Protein AF-A0A8S2GAL8-F1 (afdb_monomer)

Nearest PDB structures (foldseek):
  5y7f-assembly1_A  TM=5.478E-01  e=2.382E+00  Thermomyces dupontii

Secondary structure (DSSP, 8-state):
-HHHHHHHT-SSSTT-EEEETTTS-HHHHHHHHHHHHHTT--EEEE-TTS-EE--SS--TT-PPP-

pLDDT: mean 81.92, std 16.38, range [41.44, 95.0]

Organism: NCBI:txid1234261

Mean predicted aligned error: 7.83 Å

Structure (mmCIF, N/CA/C/O backbone):
data_AF-A0A8S2GAL8-F1
#
_entry.id   AF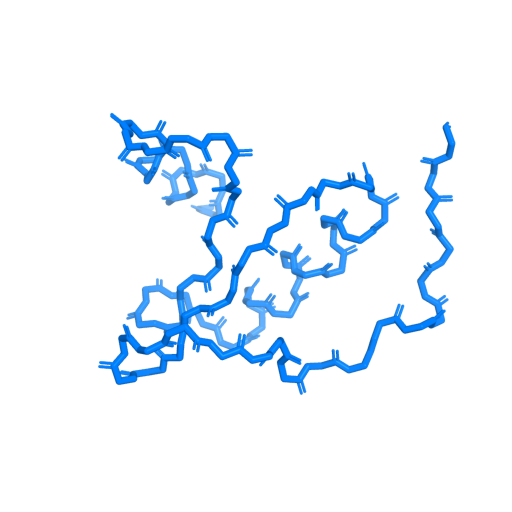-A0A8S2GAL8-F1
#
loop_
_atom_site.group_PDB
_atom_site.id
_atom_site.type_symbol
_atom_site.label_atom_id
_atom_site.label_alt_id
_atom_site.label_comp_id
_atom_site.label_asym_id
_atom_site.label_entity_id
_atom_site.label_seq_id
_atom_site.pdbx_PDB_ins_code
_atom_site.Cartn_x
_atom_site.Cartn_y
_atom_site.Cartn_z
_atom_site.occupancy
_atom_site.B_iso_or_equiv
_atom_site.auth_seq_id
_atom_site.auth_comp_id
_atom_site.auth_asym_id
_atom_site.auth_atom_id
_atom_site.pdbx_PDB_model_num
ATOM 1 N N . ASN A 1 1 ? 10.671 14.105 -2.578 1.00 56.84 1 ASN A N 1
ATOM 2 C CA . ASN A 1 1 ? 10.236 13.590 -3.896 1.00 56.84 1 ASN A CA 1
ATOM 3 C C . ASN A 1 1 ? 9.016 12.672 -3.851 1.00 56.84 1 ASN A C 1
ATOM 5 O O . ASN A 1 1 ? 8.326 12.624 -4.856 1.00 56.84 1 ASN A O 1
ATOM 9 N N . LEU A 1 2 ? 8.673 12.051 -2.713 1.00 54.69 2 LEU A N 1
ATOM 10 C CA . LEU A 1 2 ? 7.487 11.188 -2.559 1.00 54.69 2 LEU A CA 1
ATOM 11 C C . LEU A 1 2 ? 6.161 11.845 -3.014 1.00 54.69 2 LEU A C 1
ATOM 13 O O . LEU A 1 2 ? 5.465 11.325 -3.880 1.00 54.69 2 LEU A O 1
ATOM 17 N N . TYR A 1 3 ? 5.858 13.045 -2.501 1.00 58.28 3 TYR A N 1
ATOM 18 C CA . TYR A 1 3 ? 4.629 13.787 -2.833 1.00 58.28 3 TYR A CA 1
ATOM 19 C C . TYR A 1 3 ? 4.487 14.107 -4.329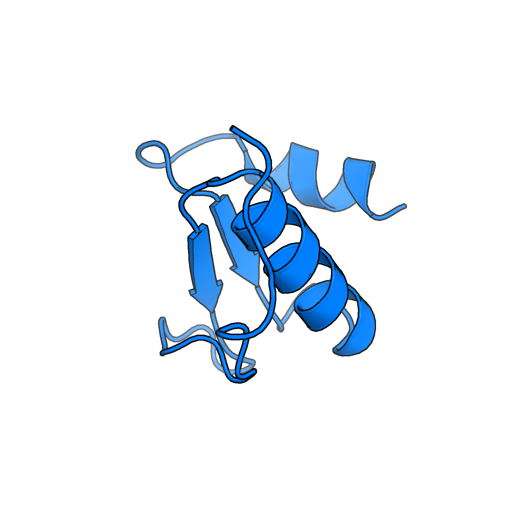 1.00 58.28 3 TYR A C 1
ATOM 21 O O . TYR A 1 3 ? 3.388 14.074 -4.879 1.00 58.28 3 TYR A O 1
ATOM 29 N N . HIS A 1 4 ? 5.601 14.401 -4.999 1.00 57.56 4 HIS A N 1
ATOM 30 C CA . HIS A 1 4 ? 5.598 14.787 -6.407 1.00 57.56 4 HIS A CA 1
ATOM 31 C C . HIS A 1 4 ? 5.325 13.588 -7.332 1.00 57.56 4 HIS A C 1
ATOM 33 O O . HIS A 1 4 ? 4.647 13.737 -8.346 1.00 57.56 4 HIS A O 1
ATOM 39 N N . THR A 1 5 ? 5.797 12.391 -6.968 1.00 59.75 5 THR A N 1
ATOM 40 C CA . THR A 1 5 ? 5.545 11.151 -7.724 1.00 59.75 5 THR A CA 1
ATOM 41 C C . THR A 1 5 ? 4.102 10.669 -7.563 1.00 59.75 5 THR A C 1
ATOM 43 O O . THR A 1 5 ? 3.469 10.288 -8.549 1.00 59.75 5 THR A O 1
ATOM 46 N N . VAL A 1 6 ? 3.552 10.760 -6.346 1.00 60.53 6 VAL A N 1
ATOM 47 C CA . VAL A 1 6 ? 2.164 10.365 -6.051 1.00 60.53 6 VAL A CA 1
ATOM 48 C C . VAL A 1 6 ? 1.159 11.309 -6.724 1.00 60.53 6 VAL A C 1
ATOM 50 O O . VAL A 1 6 ? 0.187 10.850 -7.316 1.00 60.53 6 VAL A O 1
ATOM 53 N N . SER A 1 7 ? 1.421 12.623 -6.733 1.00 61.31 7 SER A N 1
ATOM 54 C CA . SER A 1 7 ? 0.524 13.605 -7.366 1.00 61.31 7 SER A CA 1
ATOM 55 C C . SER A 1 7 ? 0.361 13.395 -8.880 1.00 61.31 7 SER A C 1
ATOM 57 O O . SER A 1 7 ? -0.720 13.630 -9.419 1.00 61.31 7 SER A O 1
ATOM 59 N N . LYS A 1 8 ? 1.397 12.903 -9.574 1.00 56.56 8 LYS A N 1
ATOM 60 C CA . LYS A 1 8 ? 1.342 12.661 -11.027 1.00 56.56 8 LYS A CA 1
ATOM 61 C C . LYS A 1 8 ? 0.437 11.496 -11.425 1.00 56.56 8 LYS A C 1
ATOM 63 O O . LYS A 1 8 ? -0.133 11.531 -12.510 1.00 56.56 8 LYS A O 1
ATOM 68 N N . HIS A 1 9 ? 0.267 10.506 -10.553 1.00 53.59 9 HIS A N 1
ATOM 69 C CA . HIS A 1 9 ? -0.579 9.338 -10.813 1.00 53.59 9 HIS A CA 1
ATOM 70 C C . HIS A 1 9 ? -2.057 9.574 -10.456 1.00 53.59 9 HIS A C 1
ATOM 72 O O . HIS A 1 9 ? -2.888 8.691 -10.630 1.00 53.59 9 HIS A O 1
ATOM 78 N N . HIS A 1 10 ? -2.414 10.780 -10.002 1.00 52.41 10 HIS A N 1
ATOM 79 C CA . HIS A 1 10 ? -3.752 11.108 -9.504 1.00 52.41 10 HIS A CA 1
ATOM 80 C C . HIS A 1 10 ? -4.781 11.462 -10.602 1.00 52.41 10 HIS A C 1
ATOM 82 O O . HIS A 1 10 ? -5.892 11.879 -10.289 1.00 52.41 10 HIS A O 1
ATOM 88 N N . HIS A 1 11 ? -4.439 11.342 -11.891 1.00 43.62 11 HIS A N 1
ATOM 89 C CA . HIS A 1 11 ? -5.217 11.968 -12.974 1.00 43.62 11 HIS A CA 1
ATOM 90 C C . HIS A 1 11 ? -6.223 11.092 -13.729 1.00 43.62 11 HIS A C 1
ATOM 92 O O . HIS A 1 11 ? -6.755 11.532 -14.746 1.00 43.62 11 HIS A O 1
ATOM 98 N N . GLY A 1 12 ? -6.582 9.910 -13.238 1.00 43.44 12 GLY A N 1
ATOM 99 C CA . GLY A 1 12 ? -7.735 9.232 -13.823 1.00 43.44 12 GLY A CA 1
ATOM 100 C C . GLY A 1 12 ? -7.820 7.768 -13.485 1.00 43.44 12 GLY A C 1
ATOM 101 O O . GLY A 1 12 ? -7.213 6.961 -14.163 1.00 43.44 12 GLY A O 1
ATOM 102 N N . HIS A 1 13 ? -8.588 7.455 -12.449 1.00 41.44 13 HIS A N 1
ATOM 103 C CA . HIS A 1 13 ? -9.465 6.290 -12.335 1.00 41.44 13 HIS A CA 1
ATOM 104 C C . HIS A 1 13 ? -10.010 6.307 -10.900 1.00 41.44 13 HIS A C 1
ATOM 106 O O . HIS A 1 13 ? -9.251 6.235 -9.946 1.00 41.44 13 HIS A O 1
ATOM 112 N N . ILE A 1 14 ? -11.323 6.495 -10.753 1.00 49.50 14 ILE A N 1
ATOM 113 C CA . ILE A 1 14 ? -12.153 6.042 -9.622 1.00 49.50 14 ILE A CA 1
ATOM 114 C C . ILE A 1 14 ? -11.416 5.943 -8.256 1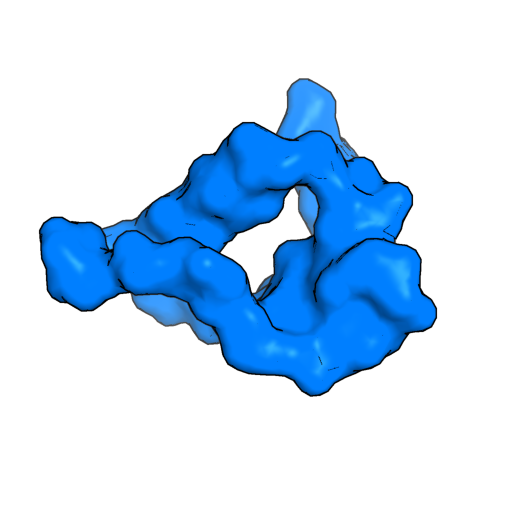.00 49.50 14 ILE A C 1
ATOM 116 O O . ILE A 1 14 ? -11.137 4.857 -7.769 1.00 49.50 14 ILE A O 1
ATOM 120 N N . ASN A 1 15 ? -11.142 7.092 -7.627 1.00 58.03 15 ASN A N 1
ATOM 121 C CA . ASN A 1 15 ? -11.040 7.318 -6.170 1.00 58.03 15 ASN A CA 1
ATOM 122 C C . ASN A 1 15 ? -10.193 6.383 -5.269 1.00 58.03 15 ASN A C 1
ATOM 124 O O . ASN A 1 15 ? -10.382 6.415 -4.051 1.00 58.03 15 ASN A O 1
ATOM 128 N N . ARG A 1 16 ? -9.253 5.584 -5.784 1.00 66.50 16 ARG A N 1
ATOM 129 C CA . ARG A 1 16 ? -8.349 4.774 -4.945 1.00 66.50 16 ARG A CA 1
ATOM 130 C C . ARG A 1 16 ? -6.898 5.078 -5.269 1.00 66.50 16 ARG A C 1
ATOM 132 O O . ARG A 1 16 ? -6.501 5.095 -6.430 1.00 66.50 16 ARG A O 1
ATOM 139 N N . MET A 1 17 ? -6.111 5.360 -4.233 1.00 84.81 17 MET A N 1
ATOM 140 C CA . MET A 1 17 ? -4.671 5.555 -4.388 1.00 84.81 17 MET A CA 1
ATOM 141 C C . MET A 1 17 ? -4.041 4.222 -4.796 1.00 84.81 17 MET A C 1
ATOM 143 O O . MET A 1 17 ? -4.340 3.205 -4.184 1.00 84.81 17 MET A O 1
ATOM 147 N N . VAL A 1 18 ? -3.160 4.206 -5.794 1.00 91.38 18 VAL A N 1
ATOM 148 C CA . VAL A 1 18 ? -2.412 2.993 -6.158 1.00 91.38 18 VAL A CA 1
ATOM 149 C C . VAL A 1 18 ? -0.971 3.150 -5.694 1.00 91.38 18 VAL A C 1
ATOM 151 O O . VAL A 1 18 ? -0.290 4.103 -6.075 1.00 91.38 18 VAL A O 1
ATOM 154 N N . ILE A 1 19 ? -0.508 2.222 -4.860 1.00 93.44 19 ILE A N 1
ATOM 155 C CA . ILE A 1 19 ? 0.905 2.080 -4.513 1.00 93.44 19 ILE A CA 1
ATOM 156 C C . ILE A 1 19 ? 1.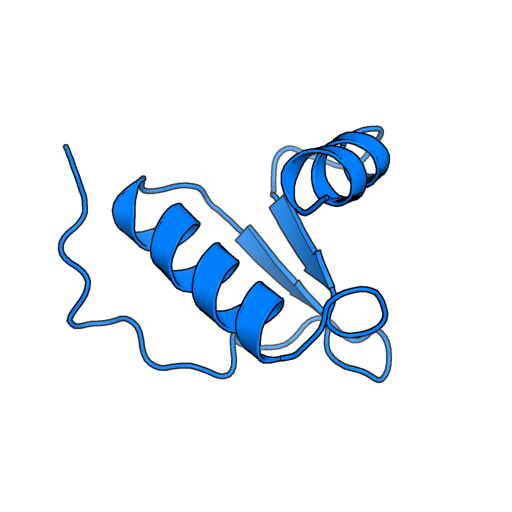525 1.126 -5.537 1.00 93.44 19 ILE A C 1
ATOM 158 O O . ILE A 1 19 ? 1.268 -0.074 -5.496 1.00 93.44 19 ILE A O 1
ATOM 162 N N . ASP A 1 20 ? 2.318 1.665 -6.462 1.00 93.25 20 ASP A N 1
ATOM 163 C CA . ASP A 1 20 ? 2.932 0.905 -7.557 1.00 93.25 20 ASP A CA 1
ATOM 164 C C . ASP A 1 20 ? 4.426 0.663 -7.296 1.00 93.25 20 ASP A C 1
ATOM 166 O O . ASP A 1 20 ? 5.237 1.593 -7.305 1.00 93.25 20 ASP A O 1
ATOM 170 N N . GLN A 1 21 ? 4.797 -0.597 -7.058 1.00 91.94 21 GLN A N 1
ATOM 171 C CA . GLN A 1 21 ? 6.175 -0.999 -6.767 1.00 91.94 21 GLN A CA 1
ATOM 172 C C . GLN A 1 21 ? 7.116 -0.808 -7.971 1.00 91.94 21 GLN A C 1
ATOM 174 O O . GLN A 1 21 ? 8.326 -0.689 -7.793 1.00 91.94 21 GLN A O 1
ATOM 179 N N . ARG A 1 22 ? 6.604 -0.721 -9.205 1.00 92.06 22 ARG A N 1
ATOM 180 C CA . ARG A 1 22 ? 7.444 -0.504 -10.399 1.00 92.06 22 ARG A CA 1
ATOM 181 C C . ARG A 1 22 ? 8.064 0.889 -10.426 1.00 92.06 22 ARG A C 1
ATOM 183 O O . ARG A 1 22 ? 9.073 1.097 -11.096 1.00 92.06 22 ARG A O 1
ATOM 190 N N . VAL A 1 23 ? 7.448 1.844 -9.726 1.00 92.44 23 VAL A N 1
ATOM 191 C CA . VAL A 1 23 ? 7.866 3.255 -9.704 1.00 92.44 23 VAL A CA 1
ATOM 192 C C . VAL A 1 23 ? 8.311 3.738 -8.321 1.00 92.44 23 VAL A C 1
ATOM 194 O O . VAL A 1 23 ? 8.826 4.851 -8.214 1.00 92.44 23 VAL A O 1
ATOM 197 N N . LEU A 1 24 ? 8.128 2.925 -7.278 1.00 90.38 24 LEU A N 1
ATOM 198 C CA . LEU A 1 24 ? 8.450 3.244 -5.888 1.00 90.38 24 LEU A CA 1
ATOM 199 C C . LEU A 1 24 ? 9.483 2.263 -5.340 1.00 90.38 24 LEU A C 1
ATOM 201 O O . LEU A 1 24 ? 9.388 1.055 -5.550 1.00 90.38 24 LEU A O 1
ATOM 205 N N . ALA A 1 25 ? 10.440 2.765 -4.566 1.00 92.44 25 ALA A N 1
ATOM 206 C CA . ALA A 1 25 ? 11.346 1.886 -3.839 1.00 92.44 25 ALA A CA 1
ATOM 207 C C . ALA A 1 25 ? 10.595 1.125 -2.717 1.00 92.44 25 ALA A C 1
ATOM 209 O O . ALA A 1 25 ? 9.615 1.642 -2.176 1.00 92.44 25 ALA A O 1
ATOM 210 N N . PRO A 1 26 ? 11.047 -0.073 -2.290 1.00 92.56 26 PRO A N 1
ATOM 211 C CA . PRO A 1 26 ? 10.343 -0.872 -1.274 1.00 92.56 26 PRO A CA 1
ATOM 212 C C . PRO A 1 26 ? 10.069 -0.135 0.048 1.00 92.56 26 PRO A C 1
ATOM 214 O O . PRO A 1 26 ? 9.020 -0.304 0.665 1.00 92.56 26 PRO A O 1
ATOM 217 N N . ASN A 1 27 ? 10.988 0.734 0.477 1.00 94.19 27 ASN A N 1
ATOM 218 C CA . ASN A 1 27 ? 10.796 1.584 1.652 1.00 94.19 27 ASN A CA 1
ATOM 219 C C . ASN A 1 27 ? 9.708 2.652 1.439 1.00 94.19 27 ASN A C 1
ATOM 221 O O . ASN A 1 27 ? 8.982 2.969 2.377 1.00 94.19 27 ASN A O 1
ATOM 225 N N . GLU A 1 28 ? 9.575 3.199 0.230 1.00 92.56 28 GLU A N 1
ATOM 226 C CA . GLU A 1 28 ? 8.510 4.143 -0.124 1.00 92.56 28 GLU A CA 1
ATOM 227 C C . GLU A 1 28 ? 7.148 3.445 -0.180 1.00 92.56 28 GLU A C 1
ATOM 229 O O . GLU A 1 28 ? 6.177 3.983 0.349 1.00 92.56 28 GLU A O 1
ATOM 234 N N . VAL A 1 29 ? 7.090 2.232 -0.743 1.00 94.31 29 VAL A N 1
ATOM 235 C CA . VAL A 1 29 ? 5.896 1.369 -0.735 1.00 94.31 29 VAL A CA 1
ATOM 236 C C . VAL A 1 29 ? 5.426 1.136 0.700 1.00 94.31 29 VAL A C 1
ATOM 238 O O . VAL A 1 29 ? 4.270 1.416 1.017 1.00 94.31 29 VAL A O 1
ATOM 241 N N . TYR A 1 30 ? 6.329 0.702 1.586 1.00 94.31 30 TYR A N 1
ATOM 242 C CA . TYR A 1 30 ? 6.023 0.491 3.002 1.00 94.31 30 TYR A CA 1
ATOM 243 C C . TYR A 1 30 ? 5.519 1.770 3.685 1.00 94.31 30 TYR A C 1
ATOM 245 O O . TYR A 1 30 ? 4.457 1.766 4.305 1.00 94.31 30 TYR A O 1
ATOM 253 N N . LEU A 1 31 ? 6.246 2.886 3.542 1.00 95.00 31 LEU A N 1
ATOM 254 C CA . LEU A 1 31 ? 5.878 4.162 4.164 1.00 95.00 31 LEU A CA 1
ATOM 255 C C . LEU A 1 31 ? 4.512 4.670 3.692 1.00 95.00 31 LEU A C 1
ATOM 257 O O . LEU A 1 31 ? 3.744 5.184 4.503 1.00 95.00 31 LEU A O 1
ATOM 261 N N . LEU A 1 32 ? 4.186 4.522 2.407 1.00 94.19 32 LEU A N 1
ATOM 262 C CA . LEU A 1 32 ? 2.878 4.907 1.880 1.00 94.19 32 LEU A CA 1
ATOM 263 C C . LEU A 1 32 ? 1.762 4.018 2.433 1.00 94.19 32 LEU A C 1
ATOM 265 O O . LEU A 1 32 ? 0.740 4.553 2.853 1.00 94.19 32 LEU A O 1
ATOM 269 N N . GLY A 1 33 ? 1.974 2.702 2.521 1.00 93.81 33 GLY A N 1
ATOM 270 C CA . GLY A 1 33 ? 1.008 1.792 3.145 1.00 93.81 33 GLY A CA 1
ATOM 271 C C . GLY A 1 33 ? 0.740 2.142 4.609 1.00 93.81 33 GLY A C 1
ATOM 272 O O . GLY A 1 33 ? -0.417 2.229 5.025 1.00 93.81 33 GLY A O 1
ATOM 273 N N . VAL A 1 34 ? 1.800 2.435 5.373 1.00 94.12 34 VAL A N 1
ATOM 274 C CA . VAL A 1 34 ? 1.715 2.908 6.765 1.00 94.12 34 VAL A CA 1
ATOM 275 C C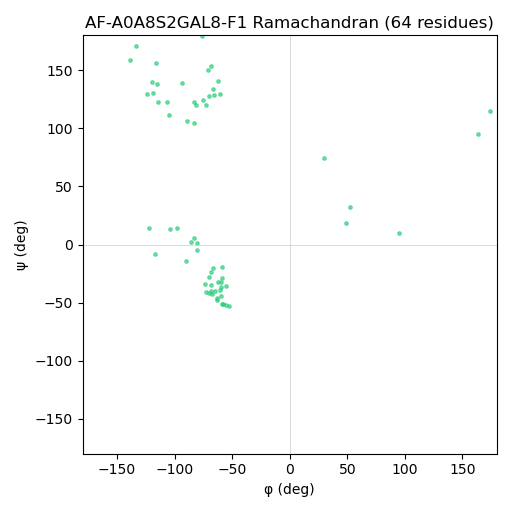 . VAL A 1 34 ? 0.893 4.191 6.861 1.00 94.12 34 VAL A C 1
ATOM 277 O O . VAL A 1 34 ? -0.037 4.270 7.662 1.00 94.12 34 VAL A O 1
ATOM 280 N N . LEU A 1 35 ? 1.216 5.197 6.044 1.00 93.31 35 LEU A N 1
ATOM 281 C CA . LEU A 1 35 ? 0.531 6.489 6.052 1.00 93.31 35 LEU A CA 1
ATOM 282 C C . LEU A 1 35 ? -0.942 6.349 5.674 1.00 93.31 35 LEU A C 1
ATOM 284 O O . LEU A 1 35 ? -1.807 6.874 6.370 1.00 93.31 35 LEU A O 1
ATOM 288 N N . PHE A 1 36 ? -1.242 5.632 4.597 1.00 92.25 36 PHE A N 1
ATOM 289 C CA . PHE A 1 36 ? -2.614 5.465 4.137 1.00 92.25 36 PHE A CA 1
ATOM 290 C C . PHE A 1 36 ? -3.454 4.694 5.150 1.00 92.25 36 PHE A C 1
ATOM 292 O O . PHE A 1 36 ? -4.563 5.123 5.454 1.00 92.25 36 PHE A O 1
ATOM 299 N N . THR A 1 37 ? -2.896 3.655 5.770 1.00 91.56 37 THR A N 1
ATOM 300 C CA . THR A 1 37 ? -3.562 2.933 6.864 1.00 91.56 37 THR A CA 1
ATOM 301 C C . THR A 1 37 ? -3.789 3.839 8.073 1.00 91.56 37 THR A C 1
ATOM 303 O O . THR A 1 37 ? -4.901 3.919 8.591 1.00 91.56 37 THR A O 1
ATOM 306 N N . ARG A 1 38 ? -2.771 4.609 8.482 1.00 91.00 38 ARG A N 1
ATOM 307 C CA . ARG A 1 38 ? -2.866 5.563 9.599 1.00 91.00 38 ARG A CA 1
ATOM 308 C C . ARG A 1 38 ? -3.937 6.629 9.367 1.00 91.00 38 ARG A C 1
ATOM 310 O O . ARG A 1 38 ? -4.534 7.073 10.338 1.00 91.00 38 ARG A O 1
ATOM 317 N N . TYR A 1 39 ? -4.187 7.035 8.126 1.00 89.19 39 TYR A N 1
ATOM 318 C CA . TYR A 1 39 ? -5.179 8.058 7.778 1.00 89.19 39 TYR A CA 1
ATOM 319 C C . TYR A 1 39 ? -6.474 7.495 7.166 1.00 89.19 39 TYR A C 1
ATOM 321 O O . TYR A 1 39 ? -7.262 8.267 6.625 1.00 89.19 39 TYR A O 1
ATOM 329 N N . ASN A 1 40 ? -6.716 6.178 7.239 1.00 88.94 40 ASN A N 1
ATOM 330 C CA . ASN A 1 40 ? -7.887 5.513 6.643 1.00 88.94 40 ASN A CA 1
ATOM 331 C C . ASN A 1 40 ? -8.100 5.819 5.142 1.00 88.94 40 ASN A C 1
ATOM 333 O O . ASN A 1 40 ? -9.229 5.868 4.651 1.00 88.94 40 ASN A O 1
ATOM 337 N N . ILE A 1 41 ? -7.019 6.031 4.392 1.00 87.75 41 ILE A N 1
ATOM 338 C CA . ILE A 1 41 ? -7.067 6.255 2.945 1.00 87.75 41 ILE A CA 1
ATOM 339 C C . ILE A 1 41 ? -7.141 4.893 2.256 1.00 87.75 41 ILE A C 1
ATOM 341 O O . ILE A 1 41 ? -6.259 4.059 2.434 1.00 87.75 41 ILE A O 1
ATOM 345 N N . LEU A 1 42 ? -8.178 4.671 1.445 1.00 90.00 42 LEU A N 1
ATOM 346 C CA . LEU A 1 42 ? -8.302 3.450 0.650 1.00 90.00 42 LEU A CA 1
ATOM 347 C C . LEU A 1 42 ? -7.254 3.430 -0.466 1.00 90.00 42 LEU A C 1
ATOM 349 O O . LEU A 1 42 ? -7.167 4.368 -1.268 1.00 90.00 42 LEU A O 1
ATOM 353 N N . PHE A 1 43 ? -6.497 2.338 -0.537 1.00 91.50 43 PHE A N 1
ATOM 354 C CA . PHE A 1 43 ? -5.482 2.145 -1.559 1.00 91.50 43 PHE A CA 1
ATOM 355 C C . PHE A 1 43 ? -5.465 0.718 -2.105 1.00 91.50 43 PHE A C 1
ATOM 357 O O . PHE A 1 43 ? -5.940 -0.222 -1.470 1.00 91.50 43 PHE A O 1
ATOM 364 N N . GLU A 1 44 ? -4.906 0.588 -3.299 1.00 94.00 44 GLU A N 1
ATOM 365 C CA . GLU A 1 44 ? -4.615 -0.670 -3.974 1.00 94.00 44 GLU A CA 1
ATOM 366 C C . GLU A 1 44 ? -3.101 -0.800 -4.149 1.00 94.00 44 GLU A C 1
ATOM 368 O O . GLU A 1 44 ? -2.366 0.192 -4.135 1.00 94.00 44 GLU A O 1
ATOM 373 N N . TYR A 1 45 ? -2.628 -2.032 -4.289 1.00 94.31 45 TYR A N 1
ATOM 374 C CA . TYR A 1 45 ? -1.215 -2.334 -4.452 1.00 94.31 45 TYR A CA 1
ATOM 375 C C . TYR A 1 45 ? -0.971 -3.010 -5.791 1.00 94.31 45 TYR A C 1
ATOM 377 O O . TYR A 1 45 ? -1.655 -3.971 -6.137 1.00 94.31 45 TYR A O 1
ATOM 385 N N . CYS A 1 46 ? 0.014 -2.497 -6.518 1.00 94.44 46 CYS A N 1
ATOM 386 C CA . CYS A 1 46 ? 0.478 -3.033 -7.782 1.00 94.44 46 CYS A CA 1
ATOM 387 C C . CYS A 1 46 ? 1.916 -3.532 -7.604 1.00 94.44 46 CYS A C 1
ATOM 389 O O . CYS A 1 46 ? 2.795 -2.764 -7.200 1.00 94.4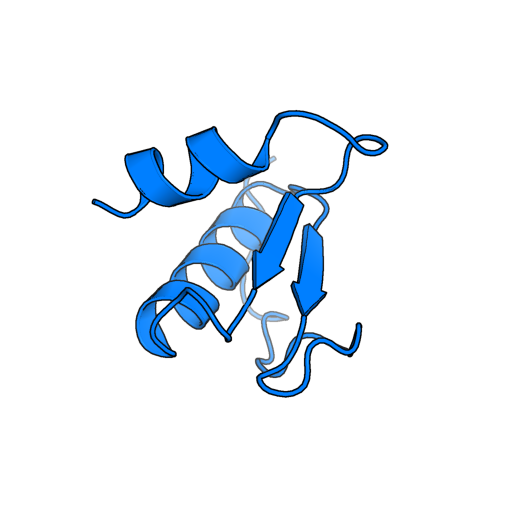4 46 CYS A O 1
ATOM 391 N N . ASP A 1 47 ? 2.144 -4.811 -7.889 1.00 93.38 47 ASP A N 1
ATOM 392 C CA . ASP A 1 47 ? 3.453 -5.444 -7.745 1.00 93.38 47 ASP A CA 1
ATOM 393 C C . ASP A 1 47 ? 4.430 -5.056 -8.874 1.00 93.38 47 ASP A C 1
ATOM 395 O O . ASP A 1 47 ? 4.106 -4.310 -9.802 1.00 93.38 47 ASP A O 1
ATOM 399 N N . GLU A 1 48 ? 5.656 -5.578 -8.804 1.00 90.81 48 GLU A N 1
ATOM 400 C CA . GLU A 1 48 ? 6.708 -5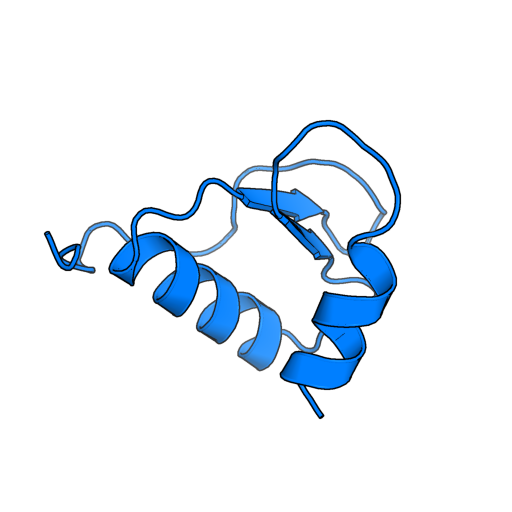.360 -9.807 1.00 90.81 48 GLU A CA 1
ATOM 401 C C . GLU A 1 48 ? 6.344 -5.819 -11.234 1.00 90.81 48 GLU A C 1
ATOM 403 O O . GLU A 1 48 ? 6.964 -5.371 -12.202 1.00 90.81 48 GLU A O 1
ATOM 408 N N . ARG A 1 49 ? 5.342 -6.692 -11.392 1.00 92.69 49 ARG A N 1
ATOM 409 C CA . ARG A 1 49 ? 4.868 -7.193 -12.692 1.00 92.69 49 ARG A CA 1
ATOM 410 C C . ARG A 1 49 ? 3.769 -6.316 -13.274 1.00 92.69 49 ARG A C 1
ATOM 412 O O . ARG A 1 49 ? 3.509 -6.380 -14.474 1.00 92.69 49 ARG A O 1
ATOM 419 N N . GLY A 1 50 ? 3.194 -5.434 -12.461 1.00 88.94 50 GLY A N 1
ATOM 420 C CA . GLY A 1 50 ? 2.066 -4.602 -12.846 1.00 88.94 50 GLY A CA 1
ATOM 421 C C . GLY A 1 50 ? 0.714 -5.185 -12.449 1.00 88.94 50 GLY A C 1
ATOM 422 O O . GLY A 1 50 ? -0.303 -4.670 -12.913 1.00 88.94 50 GLY A O 1
ATOM 423 N N . ASP A 1 51 ? 0.700 -6.241 -11.634 1.00 92.75 51 ASP A N 1
ATOM 424 C CA . ASP A 1 51 ? -0.516 -6.932 -11.231 1.00 92.75 51 ASP A CA 1
ATOM 425 C C . ASP A 1 51 ? -1.037 -6.377 -9.901 1.00 92.75 51 ASP A C 1
ATOM 427 O O . ASP A 1 51 ? -0.276 -6.116 -8.964 1.00 92.75 51 ASP A O 1
ATOM 431 N N . LEU A 1 52 ? -2.362 -6.219 -9.803 1.00 92.62 52 LEU A N 1
ATOM 432 C CA . LEU A 1 52 ? -3.010 -5.854 -8.546 1.00 92.62 52 LEU A CA 1
ATOM 433 C C . LEU A 1 52 ? -2.990 -7.049 -7.591 1.00 92.62 52 LEU A C 1
ATOM 435 O O . LEU A 1 52 ? -3.547 -8.106 -7.890 1.00 92.62 52 LEU A O 1
ATOM 439 N N . GLN A 1 53 ? -2.361 -6.867 -6.435 1.00 93.31 53 GLN A N 1
ATOM 440 C CA . GLN A 1 53 ? -2.155 -7.908 -5.430 1.00 93.31 53 GLN A CA 1
ATOM 441 C C . GLN A 1 53 ? -2.498 -7.392 -4.030 1.00 93.31 53 GLN A C 1
ATOM 443 O O . GLN A 1 53 ? -2.705 -6.197 -3.808 1.00 93.31 53 GLN A O 1
ATOM 448 N N . LEU A 1 54 ? -2.540 -8.305 -3.057 1.00 92.50 54 LEU A N 1
ATOM 449 C CA . LEU A 1 54 ? -2.588 -7.919 -1.649 1.00 92.50 54 LEU A CA 1
ATOM 450 C C . LEU A 1 54 ? -1.322 -7.144 -1.274 1.00 92.50 54 LEU A C 1
ATOM 452 O O . LEU A 1 54 ? -0.221 -7.488 -1.709 1.00 92.50 54 LEU A O 1
ATOM 456 N N . PHE A 1 55 ? -1.486 -6.107 -0.450 1.00 93.44 55 PHE A N 1
ATOM 457 C CA . PHE A 1 55 ? -0.351 -5.335 0.041 1.00 93.44 55 PHE A CA 1
ATOM 458 C C . PHE A 1 55 ? 0.592 -6.255 0.839 1.00 93.44 55 PHE A C 1
ATOM 460 O O . PHE A 1 55 ? 0.120 -6.983 1.714 1.00 93.44 55 PHE A O 1
ATOM 467 N N . PRO A 1 56 ? 1.907 -6.258 0.555 1.00 92.06 56 PRO A N 1
ATOM 468 C CA . PRO A 1 56 ? 2.814 -7.307 1.023 1.00 92.06 56 PRO A CA 1
ATOM 469 C C . PRO A 1 56 ? 3.271 -7.134 2.478 1.00 92.06 56 PRO A C 1
ATOM 471 O O . PRO A 1 56 ? 4.072 -7.931 2.964 1.00 92.06 56 PRO A O 1
ATOM 474 N N . TYR A 1 57 ? 2.797 -6.095 3.170 1.00 91.75 57 TYR A N 1
ATOM 475 C CA . TYR A 1 57 ? 3.158 -5.802 4.552 1.00 91.75 57 TYR A CA 1
ATOM 476 C C . TYR A 1 57 ? 1.947 -5.934 5.465 1.00 91.75 57 TYR A C 1
ATOM 478 O O . TYR A 1 57 ? 0.863 -5.448 5.142 1.00 91.75 57 TYR A O 1
ATOM 486 N N . ASP A 1 58 ? 2.167 -6.542 6.627 1.00 91.56 58 ASP A N 1
ATOM 487 C CA . ASP A 1 58 ? 1.184 -6.554 7.700 1.00 91.56 58 ASP A CA 1
ATOM 488 C C . ASP A 1 58 ? 1.150 -5.183 8.389 1.00 91.56 58 ASP A C 1
ATOM 490 O O . ASP A 1 58 ? 2.180 -4.667 8.828 1.00 91.56 58 ASP A O 1
ATOM 494 N N . LEU A 1 59 ? -0.036 -4.578 8.432 1.00 90.06 59 LEU A N 1
ATOM 495 C CA . LEU A 1 59 ? -0.280 -3.247 8.986 1.00 90.06 59 LEU A CA 1
ATOM 496 C C . LEU A 1 59 ? -1.322 -3.276 10.116 1.00 90.06 59 LEU A C 1
ATOM 498 O O . LEU A 1 59 ? -1.823 -2.217 10.498 1.00 90.06 59 LEU A O 1
ATOM 502 N N . THR A 1 60 ? -1.665 -4.452 10.659 1.00 85.12 60 THR A N 1
ATOM 503 C CA . THR A 1 60 ? -2.706 -4.592 11.698 1.00 85.12 60 THR A CA 1
ATOM 504 C C . THR A 1 60 ? -2.419 -3.794 12.965 1.00 85.12 60 THR A C 1
ATOM 506 O O . THR A 1 60 ? -3.351 -3.352 13.635 1.0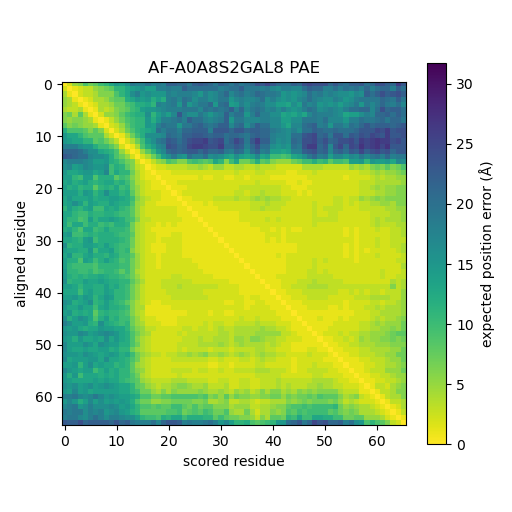0 85.12 60 THR A O 1
ATOM 509 N N . ASP A 1 61 ? -1.144 -3.569 13.278 1.00 87.06 61 ASP A N 1
ATOM 510 C CA . ASP A 1 61 ? -0.721 -2.831 14.473 1.00 87.06 61 ASP A CA 1
ATOM 511 C C . ASP A 1 61 ? -0.791 -1.304 14.298 1.00 87.06 61 ASP A C 1
ATOM 513 O O . ASP A 1 61 ? -0.564 -0.540 15.241 1.00 87.06 61 ASP A O 1
ATOM 517 N N . ILE A 1 62 ? -1.118 -0.819 13.096 1.00 86.56 62 ILE A N 1
ATOM 518 C CA . ILE A 1 62 ? -1.241 0.611 12.828 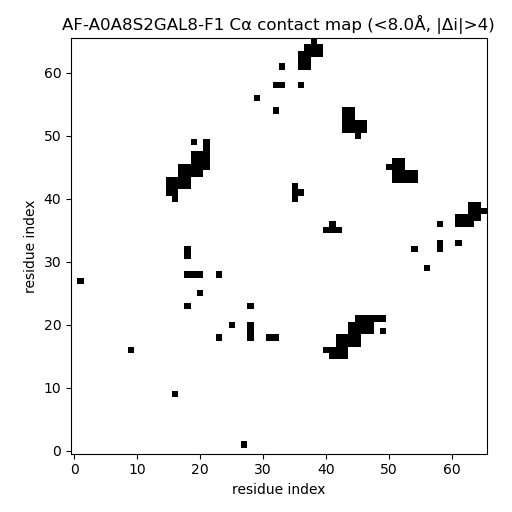1.00 86.56 62 ILE A CA 1
ATOM 519 C C . ILE A 1 62 ? -2.626 1.074 13.250 1.00 86.56 62 ILE A C 1
ATOM 521 O O . ILE A 1 62 ? -3.623 0.874 12.564 1.00 86.56 62 ILE A O 1
ATOM 525 N N . THR A 1 63 ? -2.681 1.770 14.382 1.00 85.50 63 THR A N 1
ATOM 526 C CA . THR A 1 63 ? -3.909 2.432 14.825 1.00 85.50 63 THR A CA 1
ATOM 527 C C . THR A 1 63 ? -4.263 3.560 13.850 1.00 85.50 63 THR A C 1
ATOM 529 O O . THR A 1 63 ? -3.408 4.415 13.612 1.00 85.50 63 THR A O 1
ATOM 532 N N . PRO A 1 64 ? -5.489 3.653 13.318 1.00 82.69 64 PRO A N 1
ATOM 533 C CA . PRO A 1 64 ? -5.894 4.798 12.508 1.00 82.69 64 PRO A CA 1
ATOM 534 C C . PRO A 1 64 ? -6.066 6.078 13.345 1.00 82.69 64 PRO A C 1
ATOM 536 O O . PRO A 1 64 ? -6.394 6.022 14.531 1.00 82.69 64 PRO A O 1
ATOM 539 N N . VAL A 1 65 ? -5.825 7.245 12.751 1.00 80.56 65 VAL A N 1
ATOM 540 C CA . VAL A 1 65 ? -6.265 8.541 13.287 1.00 80.56 65 VAL A CA 1
ATOM 541 C C . VAL A 1 65 ? -7.729 8.704 12.885 1.00 80.56 65 VAL A C 1
ATOM 543 O O . VAL A 1 65 ? -8.037 8.649 11.694 1.00 80.56 65 VAL A O 1
ATOM 546 N N . MET A 1 66 ? -8.614 8.834 13.876 1.00 63.69 66 MET A N 1
ATOM 547 C CA . MET A 1 66 ? -10.026 9.179 13.667 1.00 63.69 66 MET A CA 1
ATOM 548 C C . MET A 1 66 ? -10.185 10.653 13.308 1.00 63.69 66 MET A C 1
ATOM 550 O O . MET A 1 66 ? -9.454 11.474 13.910 1.00 63.69 66 MET A O 1
#

Solvent-accessible surface area (backbone atoms only — not comparable to full-atom values): 4192 Å² total; per-residue (Å²): 112,69,70,65,59,57,59,68,72,68,82,77,68,88,93,49,50,71,49,46,46,74,84,35,56,74,67,52,46,50,53,48,53,53,50,29,48,29,60,70,48,65,66,48,29,25,42,78,87,70,47,80,48,80,68,94,66,91,61,86,86,53,70,58,64,129

Foldseek 3Di:
DLVVVQVVVPDDDDQAREQECCSDPPVSLVVVVLVCQQAVGHHWYAYNVRDTDPRPDDNVPRDHDD

Radius of gyration: 11.58 Å; Cα contacts (8 Å, |Δi|>4): 74; chains: 1; bounding box: 24×23×29 Å

Sequence (66 aa):
NLYHTVSKHHHGHINRMVIDQRVLAPNEVYLLGVLFTRYNILFEYCDERGDLQLFPYDLTDITPVM